Protein AF-A0A1Y0MQU5-F1 (afdb_monomer)

Mean predicted aligned error: 19.33 Å

pLDDT: mean 70.72, std 10.87, range [40.16, 89.62]

Foldseek 3Di:
DDDPPDVVVVVVVVVPVVVPCPPDPVCPVVVVVVVVVVVCVVPPPPDPLADPVNVVVLVVVVVVVVCCVVPDDPVPPDPVVPVVCNVVCVVVVVDPQDPVNVVVVVVVVSVVVCVVVSVVSVVVVVD

Structure (mmCIF, N/CA/C/O backbone):
data_AF-A0A1Y0MQU5-F1
#
_entry.id   AF-A0A1Y0MQU5-F1
#
loop_
_atom_site.group_PDB
_atom_site.id
_atom_site.type_symbol
_atom_site.label_atom_id
_atom_site.label_alt_id
_atom_site.label_comp_id
_atom_site.label_asym_id
_atom_site.label_entity_id
_atom_site.label_seq_id
_atom_site.pdbx_PDB_ins_code
_atom_site.Cartn_x
_atom_site.Cartn_y
_atom_site.Cartn_z
_atom_site.occupancy
_atom_site.B_iso_or_equiv
_atom_site.auth_seq_id
_atom_site.auth_comp_id
_atom_site.auth_asym_id
_atom_site.auth_atom_id
_atom_site.pdbx_PDB_model_num
ATOM 1 N N . MET A 1 1 ? 10.496 -33.629 45.135 1.00 40.16 1 MET A N 1
ATOM 2 C CA . MET A 1 1 ? 9.699 -33.154 46.286 1.00 40.16 1 MET A CA 1
ATOM 3 C C . MET A 1 1 ? 10.379 -31.899 46.803 1.00 40.16 1 MET A C 1
ATOM 5 O O . MET A 1 1 ? 11.230 -31.988 47.675 1.00 40.16 1 MET A O 1
ATOM 9 N N . GLU A 1 2 ? 10.106 -30.756 46.176 1.00 45.66 2 GLU A N 1
ATOM 10 C CA . GLU A 1 2 ? 10.691 -29.474 46.577 1.00 45.66 2 GLU A CA 1
ATOM 11 C C . GLU A 1 2 ? 9.787 -28.822 47.621 1.00 45.66 2 GLU A C 1
ATOM 13 O O . GLU A 1 2 ? 8.593 -28.611 47.411 1.00 45.66 2 GLU A O 1
ATOM 18 N N . THR A 1 3 ? 10.355 -28.584 48.796 1.00 51.75 3 THR A N 1
ATOM 19 C CA . THR A 1 3 ? 9.692 -27.940 49.922 1.00 51.75 3 THR A CA 1
ATOM 20 C C . THR A 1 3 ? 9.623 -26.438 49.666 1.00 51.75 3 THR A C 1
ATOM 22 O O . THR A 1 3 ? 10.615 -25.732 49.856 1.00 51.75 3 THR A O 1
ATOM 25 N N . PHE A 1 4 ? 8.455 -25.944 49.257 1.00 53.97 4 PHE A N 1
ATOM 26 C CA . PHE A 1 4 ? 8.155 -24.514 49.237 1.00 53.97 4 PHE A CA 1
ATOM 27 C C . PHE A 1 4 ? 8.175 -23.985 50.678 1.00 53.97 4 PHE A C 1
ATOM 29 O O . PHE A 1 4 ? 7.303 -24.289 51.491 1.00 53.97 4 PHE A O 1
ATOM 36 N N . LYS A 1 5 ? 9.241 -23.250 51.006 1.00 59.94 5 LYS A N 1
ATOM 37 C CA . LYS A 1 5 ? 9.523 -22.638 52.309 1.00 59.94 5 LYS A CA 1
ATOM 38 C C . LYS A 1 5 ? 9.346 -21.120 52.202 1.00 59.94 5 LYS A C 1
ATOM 40 O O . LYS A 1 5 ? 10.252 -20.374 52.558 1.00 59.94 5 LYS A O 1
ATOM 45 N N . ASP A 1 6 ? 8.213 -20.664 51.669 1.00 66.81 6 ASP A N 1
ATOM 46 C CA . ASP A 1 6 ? 7.866 -19.242 51.691 1.00 66.81 6 ASP A CA 1
ATOM 47 C C . ASP A 1 6 ? 6.837 -18.983 52.811 1.00 66.81 6 ASP A C 1
ATOM 49 O O . ASP A 1 6 ? 5.749 -19.569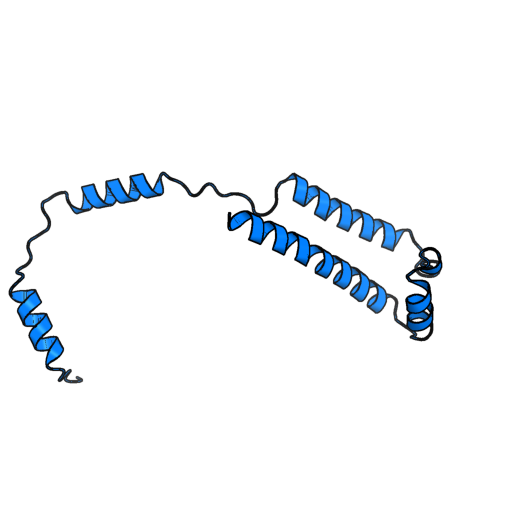 52.807 1.00 66.81 6 ASP A O 1
ATOM 53 N N . PRO A 1 7 ? 7.155 -18.148 53.819 1.00 64.38 7 PRO A N 1
ATOM 54 C CA . PRO A 1 7 ? 6.246 -17.852 54.926 1.00 64.38 7 PRO A CA 1
ATOM 55 C C . PRO A 1 7 ? 4.947 -17.163 54.477 1.00 64.38 7 PRO A C 1
ATOM 57 O O . PRO A 1 7 ? 3.976 -17.150 55.237 1.00 64.38 7 PRO A O 1
ATOM 60 N N . LYS A 1 8 ? 4.904 -16.613 53.258 1.00 63.41 8 LYS A N 1
ATOM 61 C CA . LYS A 1 8 ? 3.720 -15.952 52.697 1.00 63.41 8 LYS A CA 1
ATOM 62 C C . LYS A 1 8 ? 2.640 -16.952 52.298 1.00 63.41 8 LYS A C 1
ATOM 64 O 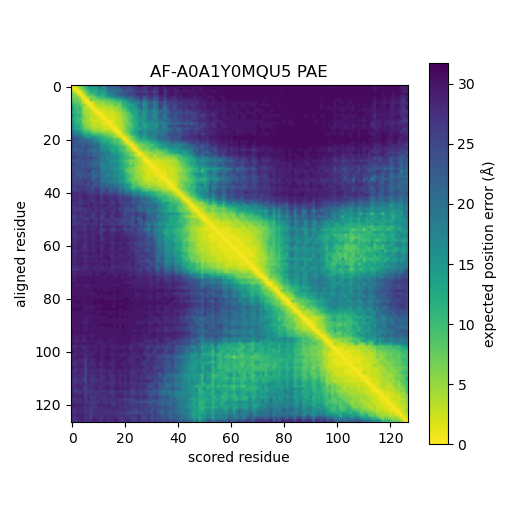O . LYS A 1 8 ? 1.468 -16.704 52.560 1.00 63.41 8 LYS A O 1
ATOM 69 N N . ASP A 1 9 ? 3.020 -18.123 51.793 1.00 67.69 9 ASP A N 1
ATOM 70 C CA . ASP A 1 9 ? 2.067 -19.168 51.401 1.00 67.69 9 ASP A CA 1
ATOM 71 C C . ASP A 1 9 ? 1.327 -19.754 52.608 1.00 67.69 9 ASP A C 1
ATOM 73 O O . ASP A 1 9 ? 0.143 -20.080 52.532 1.00 67.69 9 ASP A O 1
ATOM 77 N N . ALA A 1 10 ? 1.997 -19.838 53.761 1.00 70.94 10 ALA A N 1
ATOM 78 C CA . ALA A 1 10 ? 1.374 -20.286 55.005 1.00 70.94 10 ALA A CA 1
ATOM 79 C C . ALA A 1 10 ? 0.319 -19.290 55.518 1.00 70.94 10 ALA A C 1
ATOM 81 O O . ALA A 1 10 ? -0.719 -19.705 56.038 1.00 70.94 10 ALA A O 1
ATOM 82 N N . GLN A 1 11 ? 0.562 -17.987 55.346 1.00 69.50 11 GLN A N 1
ATOM 83 C CA . GLN A 1 11 ? -0.397 -16.937 55.698 1.00 69.50 11 GLN A CA 1
ATOM 84 C C . GLN A 1 11 ? -1.571 -16.926 54.720 1.00 69.50 11 GLN A C 1
ATOM 86 O O . GLN A 1 11 ? -2.718 -16.966 55.154 1.00 69.50 11 GLN A O 1
ATOM 91 N N . THR A 1 12 ? -1.301 -16.999 53.415 1.00 69.31 12 THR A N 1
ATOM 92 C CA . THR A 1 12 ? -2.338 -17.090 52.379 1.00 69.31 12 THR A CA 1
ATOM 93 C C . THR A 1 12 ? -3.247 -18.304 52.600 1.00 69.31 12 THR A C 1
ATOM 95 O O . THR A 1 12 ? -4.463 -18.182 52.486 1.00 69.31 12 THR A O 1
ATOM 98 N N . ARG A 1 13 ? -2.702 -19.460 53.011 1.00 65.56 13 ARG A N 1
ATOM 99 C CA . ARG A 1 13 ? -3.505 -20.650 53.358 1.00 65.56 13 ARG A CA 1
ATOM 100 C C . ARG A 1 13 ? -4.345 -20.475 54.622 1.00 65.56 13 ARG A C 1
ATOM 102 O O . ARG A 1 13 ? -5.452 -21.002 54.662 1.00 65.56 13 ARG A O 1
ATOM 109 N N . LYS A 1 14 ? -3.859 -19.750 55.636 1.00 70.62 14 LYS A N 1
ATOM 110 C CA . LYS A 1 14 ? -4.670 -19.404 56.816 1.00 70.62 14 LYS A CA 1
ATOM 111 C C . LYS A 1 14 ? -5.833 -18.497 56.438 1.00 70.62 14 LYS A C 1
ATOM 113 O O . LYS A 1 14 ? -6.959 -18.837 56.765 1.00 70.62 14 LYS A O 1
ATOM 118 N N . TYR A 1 15 ? -5.582 -17.439 55.669 1.00 67.75 15 TYR A N 1
ATOM 119 C CA . TYR A 1 15 ? -6.640 -16.538 55.210 1.00 67.75 15 TYR A CA 1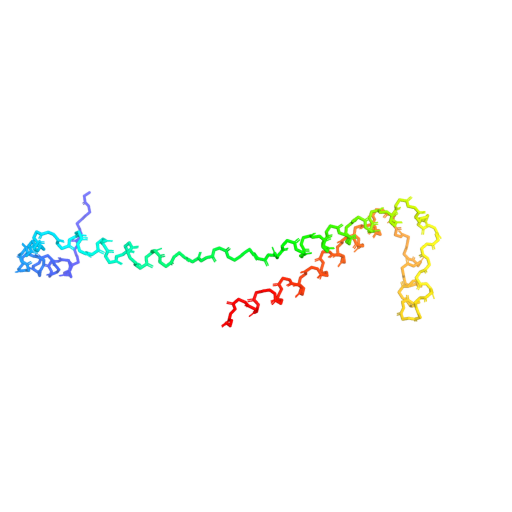
ATOM 120 C C . TYR A 1 15 ? -7.657 -17.239 54.298 1.00 67.75 15 TYR A C 1
ATOM 122 O O . TYR A 1 15 ? -8.848 -16.999 54.433 1.00 67.75 15 TYR A O 1
ATOM 130 N N . LEU A 1 16 ? -7.220 -18.157 53.427 1.00 67.25 16 LEU A N 1
ATOM 131 C CA . LEU A 1 16 ? -8.113 -18.978 52.594 1.00 67.25 16 LEU A CA 1
ATOM 132 C C . LEU A 1 16 ? -8.961 -19.969 53.406 1.00 67.25 16 LEU A C 1
ATOM 134 O O . LEU A 1 16 ? -10.106 -20.224 53.049 1.00 67.25 16 LEU A O 1
ATOM 138 N N . ASN A 1 17 ? -8.405 -20.538 54.479 1.00 66.06 17 ASN A N 1
ATOM 139 C CA . ASN A 1 17 ? -9.130 -21.457 55.360 1.00 66.06 17 ASN A CA 1
ATOM 140 C C . ASN A 1 17 ? -10.053 -20.725 56.352 1.00 66.06 17 ASN A C 1
ATOM 142 O O . ASN A 1 17 ? -11.081 -21.279 56.729 1.00 66.06 17 ASN A O 1
ATOM 146 N N . GLU A 1 18 ? -9.692 -19.511 56.780 1.00 64.56 18 GLU A N 1
ATOM 147 C CA . GLU A 1 18 ? -10.498 -18.647 57.658 1.00 64.56 18 GLU A CA 1
ATOM 148 C C . GLU A 1 18 ? -11.623 -17.940 56.897 1.00 64.56 18 GLU A C 1
ATOM 150 O O . GLU A 1 18 ? -12.710 -17.774 57.441 1.00 64.56 18 GLU A O 1
ATOM 155 N N . ALA A 1 19 ? -11.414 -17.609 55.619 1.00 60.25 19 ALA A N 1
ATOM 156 C CA . ALA A 1 19 ? -12.449 -17.126 54.703 1.00 60.25 19 ALA A CA 1
ATOM 157 C C . ALA A 1 19 ? -13.371 -18.261 54.221 1.00 60.25 19 ALA A C 1
ATOM 159 O O . ALA A 1 19 ? -13.762 -18.273 53.055 1.00 60.25 19 ALA A O 1
ATOM 160 N N . GLY A 1 20 ? -13.632 -19.239 55.105 1.00 49.94 20 GLY A N 1
ATOM 161 C CA . GLY A 1 20 ? -14.269 -20.521 54.830 1.00 49.94 20 GLY A CA 1
ATOM 162 C C . GLY A 1 20 ? -15.319 -20.389 53.747 1.00 49.94 20 GLY A C 1
ATOM 163 O O . GLY A 1 20 ? -16.222 -19.588 53.910 1.00 49.94 20 GLY A O 1
ATOM 164 N N . ILE A 1 21 ? -15.119 -21.138 52.655 1.00 55.81 21 ILE A N 1
ATOM 165 C CA . ILE A 1 21 ? -15.866 -21.117 51.392 1.00 55.81 21 ILE A CA 1
ATOM 166 C C . ILE A 1 21 ? -17.310 -20.649 51.608 1.00 55.81 21 ILE A C 1
ATOM 168 O O . ILE A 1 21 ? -18.220 -21.469 51.760 1.00 55.81 21 ILE A O 1
ATOM 172 N N . ASP A 1 22 ? -17.514 -19.332 51.582 1.00 55.31 22 ASP A N 1
ATOM 173 C CA . ASP A 1 22 ? -18.824 -18.742 51.398 1.00 55.31 22 ASP A CA 1
ATOM 174 C C . ASP A 1 22 ? -19.167 -19.102 49.965 1.00 55.31 22 ASP A C 1
ATOM 176 O O . ASP A 1 22 ? -18.729 -18.477 48.994 1.00 55.31 22 ASP A O 1
ATOM 180 N N . LYS A 1 23 ? -19.839 -20.245 49.824 1.00 58.34 23 LYS A N 1
ATOM 181 C CA . LYS A 1 23 ? -20.358 -20.702 48.548 1.00 58.34 23 LYS A CA 1
ATOM 182 C C . LYS A 1 23 ? -21.200 -19.550 48.036 1.00 58.34 23 LYS A C 1
ATOM 184 O O . LYS A 1 23 ? -22.174 -19.170 48.685 1.00 58.34 23 LYS A O 1
ATOM 189 N N . ALA A 1 24 ? -20.783 -18.981 46.907 1.00 60.69 24 ALA A N 1
ATOM 190 C CA . ALA A 1 24 ? -21.553 -17.952 46.237 1.00 60.69 24 ALA A CA 1
ATOM 191 C C . ALA A 1 24 ? -23.021 -18.419 46.188 1.00 60.69 24 ALA A C 1
ATOM 193 O O . ALA A 1 24 ? -23.246 -19.590 45.852 1.00 60.69 24 ALA A O 1
ATOM 194 N N . PRO A 1 25 ? -23.993 -17.563 46.561 1.00 69.56 25 PRO A N 1
ATOM 195 C CA . PRO A 1 25 ? -25.404 -17.928 46.584 1.00 69.56 25 PRO A CA 1
ATOM 196 C C . PRO A 1 25 ? -25.798 -18.660 45.302 1.00 69.56 25 PRO A C 1
ATOM 198 O O . PRO A 1 25 ? -25.311 -18.311 44.216 1.00 69.56 25 PRO A O 1
ATOM 201 N N . GLU A 1 26 ? -26.650 -19.680 45.417 1.00 65.44 26 GLU A N 1
ATOM 202 C CA . GLU A 1 26 ? -27.117 -20.443 44.260 1.00 65.44 26 GLU A CA 1
ATOM 203 C C . GLU A 1 26 ? -27.652 -19.471 43.193 1.00 65.44 26 GLU A C 1
ATOM 205 O O . GLU A 1 26 ? -28.518 -18.644 43.464 1.00 65.44 26 GLU A O 1
ATOM 210 N N . GLY A 1 27 ? -27.066 -19.505 41.991 1.00 68.75 27 GLY A N 1
ATOM 211 C CA . GLY A 1 27 ? -27.415 -18.593 40.894 1.00 68.75 27 GLY A CA 1
ATOM 212 C C . GLY A 1 27 ? -26.492 -17.386 40.678 1.00 68.75 27 GLY A C 1
ATOM 213 O O . GLY A 1 27 ? -26.629 -16.719 39.657 1.00 68.75 27 GLY A O 1
ATOM 214 N N . THR A 1 28 ? -25.492 -17.136 41.532 1.00 72.12 28 THR A N 1
ATOM 215 C CA . THR A 1 28 ? -24.537 -16.018 41.336 1.00 72.12 28 THR A CA 1
ATOM 216 C C . THR A 1 28 ? -23.758 -16.156 40.027 1.00 72.12 28 THR A C 1
ATOM 218 O O . THR A 1 28 ? -23.612 -15.196 39.278 1.00 72.12 28 THR A O 1
ATOM 221 N N . TYR A 1 29 ? -23.320 -17.373 39.696 1.00 78.56 29 TYR A N 1
ATOM 222 C CA . TYR A 1 29 ? -22.657 -17.650 38.420 1.00 78.56 29 TYR A CA 1
ATOM 223 C C . TYR A 1 29 ? -23.582 -17.420 37.224 1.00 78.56 29 TYR A C 1
ATOM 225 O O . TYR A 1 29 ? -23.127 -16.922 36.200 1.00 78.56 29 TYR A O 1
ATOM 233 N N . ALA A 1 30 ? -24.873 -17.737 37.359 1.00 77.75 30 ALA A N 1
ATOM 234 C CA . ALA A 1 30 ? -25.856 -17.502 36.308 1.00 77.75 30 ALA A CA 1
ATOM 235 C C . ALA A 1 30 ? -26.120 -16.002 36.122 1.00 77.75 30 ALA A C 1
ATOM 237 O O . ALA A 1 30 ? -26.130 -15.536 34.991 1.00 77.75 30 ALA A O 1
ATOM 238 N N . ALA A 1 31 ? -26.233 -15.234 37.210 1.00 80.88 31 ALA A N 1
ATOM 239 C CA . ALA A 1 31 ? -26.402 -13.781 37.162 1.00 80.88 31 ALA A CA 1
ATOM 240 C C . ALA A 1 31 ? -25.168 -13.061 36.588 1.00 80.88 31 ALA A C 1
ATOM 242 O O . ALA A 1 31 ? -25.304 -12.123 35.805 1.00 80.88 31 ALA A O 1
ATOM 243 N N . ILE A 1 32 ? -23.961 -13.520 36.936 1.00 82.31 32 ILE A N 1
ATOM 244 C CA . ILE A 1 32 ? -22.710 -13.002 36.367 1.00 82.31 32 ILE A CA 1
ATOM 245 C C . ILE A 1 32 ? -22.618 -13.361 34.881 1.00 82.31 32 ILE A C 1
ATOM 247 O O . ILE A 1 32 ? -22.288 -12.502 34.068 1.00 82.31 32 ILE A O 1
ATOM 251 N N . MET A 1 33 ? -22.934 -14.605 34.507 1.00 79.62 33 MET A N 1
ATOM 252 C CA . MET A 1 33 ? -22.902 -15.033 33.109 1.00 79.62 33 MET A CA 1
ATOM 253 C C . MET A 1 33 ? -23.923 -14.268 32.266 1.00 79.62 33 MET A C 1
ATOM 255 O O . MET A 1 33 ? -23.574 -13.840 31.174 1.00 79.62 33 MET A O 1
ATOM 259 N N . ASP A 1 34 ? -25.125 -14.027 32.795 1.00 81.81 34 ASP A N 1
ATOM 260 C CA . ASP A 1 34 ? -26.180 -13.257 32.130 1.00 81.81 34 ASP A CA 1
ATOM 261 C C . ASP A 1 34 ? -25.747 -11.802 31.882 1.00 81.81 34 ASP A C 1
ATOM 263 O O . ASP A 1 34 ? -25.859 -11.290 30.766 1.00 81.81 34 ASP A O 1
ATOM 267 N N . GLN A 1 35 ? -25.115 -11.165 32.877 1.00 79.94 35 GLN A N 1
ATOM 268 C CA . GLN A 1 35 ? -24.519 -9.835 32.717 1.00 79.94 35 GLN A CA 1
ATOM 269 C C . GLN A 1 35 ? -23.370 -9.826 31.701 1.00 79.94 35 GLN A C 1
ATOM 271 O O . GLN A 1 35 ? -23.283 -8.909 30.884 1.00 79.94 35 GLN A O 1
ATOM 276 N N . ILE A 1 36 ? -22.507 -10.846 31.697 1.00 77.25 36 ILE A N 1
ATOM 277 C CA . ILE A 1 36 ? -21.412 -10.974 30.723 1.00 77.25 36 ILE A CA 1
ATOM 278 C C . ILE A 1 36 ? -21.963 -11.197 29.310 1.00 77.25 36 ILE A C 1
ATOM 280 O O . ILE A 1 36 ? -21.427 -10.633 28.354 1.00 77.25 36 ILE A O 1
ATOM 284 N N . THR A 1 37 ? -23.028 -11.984 29.146 1.00 75.31 37 THR A N 1
ATOM 285 C CA . THR A 1 37 ? -23.681 -12.184 27.847 1.00 75.31 37 THR A CA 1
ATOM 286 C C . THR A 1 37 ? -24.419 -10.937 27.382 1.00 75.31 37 THR A C 1
ATOM 288 O O . THR A 1 37 ? -24.345 -10.618 26.201 1.00 75.31 37 THR A O 1
ATOM 291 N N . ALA A 1 38 ? -25.047 -10.178 28.283 1.00 74.00 38 ALA A N 1
ATOM 292 C CA . ALA A 1 38 ? -25.681 -8.900 27.964 1.00 74.00 38 ALA A CA 1
ATOM 293 C C . ALA A 1 38 ? -24.651 -7.827 27.561 1.00 74.00 38 ALA A C 1
ATOM 295 O O . ALA A 1 38 ? -24.886 -7.062 26.628 1.00 74.00 38 ALA A O 1
ATOM 296 N N . LEU A 1 39 ? -23.477 -7.812 28.200 1.00 67.69 39 LEU A N 1
ATOM 297 C CA . LEU A 1 39 ? -22.350 -6.954 27.818 1.00 67.69 39 LEU A CA 1
ATOM 298 C C . LEU A 1 39 ? -21.725 -7.381 26.478 1.00 67.69 39 LEU A C 1
ATOM 300 O O . LEU A 1 39 ? -21.397 -6.525 25.662 1.00 67.69 39 LEU A O 1
ATOM 304 N N . ASN A 1 40 ? -21.603 -8.686 26.209 1.00 60.78 40 ASN A N 1
ATOM 305 C CA . ASN A 1 40 ? -21.116 -9.211 24.923 1.00 60.78 40 ASN A CA 1
ATOM 306 C C . ASN A 1 40 ? -22.148 -9.119 23.786 1.00 60.78 40 ASN A C 1
ATOM 308 O O . ASN A 1 40 ? -21.770 -9.154 22.616 1.00 60.78 40 ASN A O 1
ATOM 312 N N . ALA A 1 41 ? -23.440 -8.982 24.104 1.00 56.88 41 ALA A N 1
ATOM 313 C CA . ALA A 1 41 ? -24.493 -8.697 23.130 1.00 56.88 41 ALA A CA 1
ATOM 314 C C . ALA A 1 41 ? -24.354 -7.289 22.528 1.00 56.88 41 ALA A C 1
ATOM 316 O O . ALA A 1 41 ? -24.872 -7.035 21.438 1.00 56.88 41 ALA A O 1
ATOM 317 N N . TYR A 1 42 ? -23.569 -6.406 23.159 1.00 56.81 42 TYR A N 1
ATOM 318 C CA . TYR A 1 42 ? -22.931 -5.285 22.476 1.00 56.81 42 TYR A CA 1
ATOM 319 C C . TYR A 1 42 ? -21.820 -5.840 21.574 1.00 56.81 42 TYR A C 1
ATOM 321 O O . TYR A 1 42 ? -20.627 -5.676 21.828 1.00 56.81 42 TYR A O 1
ATOM 329 N N . SER A 1 43 ? -22.218 -6.583 20.536 1.00 57.72 43 SER A N 1
ATOM 330 C CA . SER A 1 43 ? -21.284 -7.135 19.568 1.00 57.72 43 SER A CA 1
ATOM 331 C C . SER A 1 43 ? -20.472 -5.964 19.035 1.00 57.72 43 SER A C 1
ATOM 333 O O . SER A 1 43 ? -21.053 -5.016 18.497 1.00 57.72 43 SER A O 1
ATOM 335 N N . ILE A 1 44 ? -19.151 -6.006 19.202 1.00 61.75 44 ILE A N 1
ATOM 336 C CA . ILE A 1 44 ? -18.250 -5.079 18.528 1.00 61.75 44 ILE A CA 1
ATOM 337 C C . ILE A 1 44 ? -18.514 -5.291 17.042 1.00 61.75 44 ILE A C 1
ATOM 339 O O . ILE A 1 44 ? -18.071 -6.281 16.459 1.00 61.75 44 ILE A O 1
ATOM 343 N N . ALA A 1 45 ? -19.346 -4.425 16.463 1.00 68.56 45 ALA A N 1
ATOM 344 C CA . ALA A 1 45 ? -19.786 -4.555 15.092 1.00 68.56 45 ALA A CA 1
ATOM 345 C C . ALA A 1 45 ? -18.525 -4.580 14.236 1.00 68.56 45 ALA A C 1
ATOM 347 O O . ALA A 1 45 ? -17.762 -3.612 14.228 1.00 68.56 45 ALA A O 1
ATOM 348 N N . TYR A 1 46 ? -18.272 -5.714 13.580 1.00 59.53 46 TYR A N 1
ATOM 349 C CA . TYR A 1 46 ? -17.085 -5.895 12.762 1.00 59.53 46 TYR A CA 1
ATOM 350 C C . TYR A 1 46 ? -17.111 -4.849 11.649 1.00 59.53 46 TYR A C 1
ATOM 352 O O . TYR A 1 46 ? -17.813 -4.986 10.645 1.00 59.53 46 TYR A O 1
ATOM 360 N N . LYS A 1 47 ? -16.378 -3.755 11.858 1.00 70.69 47 LYS A N 1
ATOM 361 C CA . LYS A 1 47 ? -16.224 -2.695 10.877 1.00 70.69 47 LYS A CA 1
ATOM 362 C C . LYS A 1 47 ? -15.095 -3.136 9.953 1.00 70.69 47 LYS A C 1
ATOM 364 O O . LYS A 1 47 ? -13.946 -3.179 10.396 1.00 70.69 47 LYS A O 1
ATOM 369 N N . PRO A 1 48 ? -15.386 -3.496 8.691 1.00 72.25 48 PRO A N 1
ATOM 370 C CA . PRO A 1 48 ? -14.342 -3.938 7.782 1.00 72.25 48 PRO A CA 1
ATOM 371 C C . PRO A 1 48 ? -13.302 -2.822 7.635 1.00 72.25 48 PRO A C 1
ATOM 373 O O . PRO A 1 48 ? -13.663 -1.670 7.382 1.00 72.25 48 PRO A O 1
ATOM 376 N N . LEU A 1 49 ? -12.019 -3.172 7.792 1.00 69.56 49 LEU A N 1
ATOM 377 C CA . LEU A 1 49 ? -10.894 -2.227 7.705 1.00 69.56 49 LEU A CA 1
ATOM 378 C C . LEU A 1 49 ? -10.919 -1.425 6.400 1.00 69.56 49 LEU A C 1
ATOM 380 O O . LEU A 1 49 ? -10.567 -0.251 6.377 1.00 69.56 49 LEU A O 1
ATOM 384 N N . ILE A 1 50 ? -11.361 -2.061 5.315 1.00 76.25 50 ILE A N 1
ATOM 385 C CA . ILE A 1 50 ? -11.499 -1.454 3.997 1.00 76.25 50 ILE A CA 1
ATOM 386 C C . ILE A 1 50 ? -12.948 -1.635 3.550 1.00 76.25 50 ILE A C 1
ATOM 388 O O . ILE A 1 50 ? -13.471 -2.749 3.491 1.00 76.25 50 ILE A O 1
ATOM 392 N N . SER A 1 51 ? -13.608 -0.523 3.222 1.00 82.25 51 SER A N 1
ATOM 393 C CA . SER A 1 51 ? -14.955 -0.564 2.651 1.00 82.25 51 SER A CA 1
ATOM 394 C C . SER A 1 51 ? -14.952 -1.309 1.311 1.00 82.25 51 SER A C 1
ATOM 396 O O . SER A 1 51 ? -13.949 -1.315 0.598 1.00 82.25 51 SER A O 1
ATOM 398 N N . ARG A 1 52 ? -16.094 -1.874 0.897 1.00 79.94 52 ARG A N 1
ATOM 399 C CA . ARG A 1 52 ? -16.221 -2.527 -0.425 1.00 79.94 52 ARG A CA 1
ATOM 400 C C . ARG A 1 52 ? -15.734 -1.624 -1.571 1.00 79.94 52 ARG A C 1
ATOM 402 O O . ARG A 1 52 ? -15.103 -2.102 -2.503 1.00 79.94 52 ARG A O 1
ATOM 409 N N . LYS A 1 53 ? -15.956 -0.308 -1.460 1.00 83.50 53 LYS A N 1
ATOM 410 C CA . LYS A 1 53 ? -15.488 0.703 -2.425 1.00 83.50 53 LYS A CA 1
ATOM 411 C C . LYS A 1 53 ? -13.96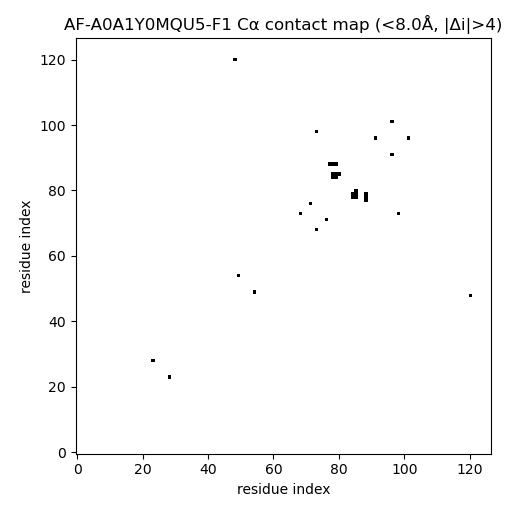1 0.857 -2.430 1.00 83.50 53 LYS A C 1
ATOM 413 O O . LYS A 1 53 ? -13.375 1.026 -3.493 1.00 83.50 53 LYS A O 1
ATOM 418 N N . GLY A 1 54 ? -13.317 0.759 -1.265 1.00 83.75 54 GLY A N 1
ATOM 419 C CA . GLY A 1 54 ? -11.856 0.792 -1.151 1.00 83.75 54 GLY A CA 1
ATOM 420 C C . GLY A 1 54 ? -11.188 -0.389 -1.857 1.00 83.75 54 GLY A C 1
ATOM 421 O O . GLY A 1 54 ? -10.180 -0.206 -2.530 1.00 83.75 54 GLY A O 1
ATOM 422 N N . TRP A 1 55 ? -11.802 -1.573 -1.804 1.00 86.50 55 TRP A N 1
ATOM 423 C CA . TRP A 1 55 ? -11.329 -2.739 -2.556 1.00 86.50 55 TRP A CA 1
ATOM 424 C C . TRP A 1 55 ? -11.403 -2.540 -4.072 1.00 86.50 55 TRP A C 1
ATOM 426 O O . TRP A 1 55 ? -10.445 -2.861 -4.769 1.00 86.50 55 TRP A O 1
ATOM 436 N N . PHE A 1 56 ? -12.483 -1.943 -4.585 1.00 88.19 56 PHE A N 1
ATOM 437 C CA . PHE A 1 56 ? -12.576 -1.611 -6.011 1.00 88.19 56 PHE A CA 1
ATOM 438 C C . PHE A 1 56 ? -11.511 -0.604 -6.455 1.00 88.19 56 PHE A C 1
ATOM 440 O O . PHE A 1 56 ? -10.966 -0.753 -7.544 1.00 88.19 56 PHE A O 1
ATOM 447 N N . ALA A 1 57 ? -11.168 0.381 -5.619 1.00 86.25 57 ALA A N 1
ATOM 448 C CA . ALA A 1 57 ? -10.086 1.318 -5.919 1.00 86.25 57 ALA A CA 1
ATOM 449 C C . ALA A 1 57 ? -8.717 0.617 -5.990 1.00 86.25 57 ALA A C 1
ATOM 451 O O . ALA A 1 57 ? -7.961 0.855 -6.929 1.00 86.25 57 ALA A O 1
ATOM 452 N N . ILE A 1 58 ? -8.419 -0.284 -5.045 1.00 84.31 58 ILE A N 1
ATOM 453 C CA . ILE A 1 58 ? -7.168 -1.063 -5.043 1.00 84.31 58 ILE A CA 1
ATOM 454 C C . ILE A 1 58 ? -7.079 -1.937 -6.297 1.00 84.31 58 ILE A C 1
ATOM 456 O O . ILE A 1 58 ? -6.066 -1.912 -6.995 1.00 84.31 58 ILE A O 1
ATOM 460 N N . ILE A 1 59 ? -8.153 -2.664 -6.617 1.00 88.25 59 ILE A N 1
ATOM 461 C CA . ILE A 1 59 ? -8.226 -3.500 -7.822 1.00 88.25 59 ILE A CA 1
ATOM 462 C C . ILE A 1 59 ? -8.067 -2.638 -9.078 1.00 88.25 59 ILE A C 1
ATOM 464 O O . ILE A 1 59 ? -7.310 -3.004 -9.970 1.00 88.25 59 ILE A O 1
ATOM 468 N N . GLY A 1 60 ? -8.721 -1.476 -9.135 1.00 89.62 60 GLY A N 1
ATOM 469 C CA . GLY A 1 60 ? -8.624 -0.550 -10.261 1.00 89.62 60 GLY A CA 1
ATOM 470 C C . GLY A 1 60 ? -7.192 -0.087 -10.517 1.00 89.62 60 GLY A C 1
ATOM 471 O O . GLY A 1 60 ? -6.722 -0.176 -11.646 1.00 89.62 60 GLY A O 1
ATOM 472 N N . VAL A 1 61 ? -6.469 0.333 -9.474 1.00 85.88 61 VAL A N 1
ATOM 473 C CA . VAL A 1 61 ? -5.054 0.728 -9.589 1.00 85.88 61 VAL A CA 1
ATOM 474 C C . VAL A 1 61 ? -4.190 -0.446 -10.053 1.00 85.88 61 VAL A C 1
ATOM 476 O O . VAL A 1 61 ? -3.327 -0.273 -10.911 1.00 85.88 61 VAL A O 1
ATOM 479 N N . PHE A 1 62 ? -4.440 -1.645 -9.527 1.00 85.25 62 PHE A N 1
ATOM 480 C CA . PHE A 1 62 ? -3.673 -2.836 -9.880 1.00 85.25 62 PHE A CA 1
ATOM 481 C C . PHE A 1 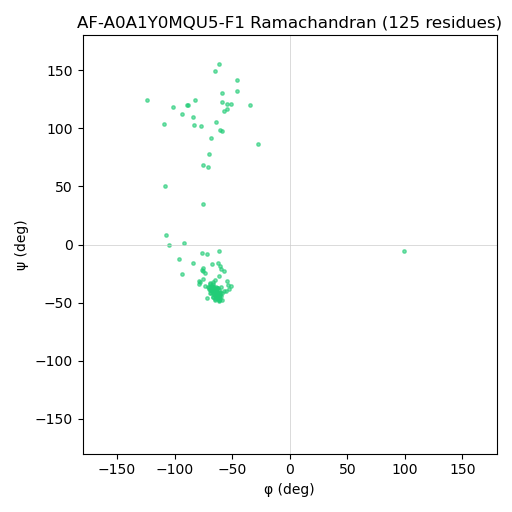62 ? -3.880 -3.251 -11.341 1.00 85.25 62 PHE A C 1
ATOM 483 O O . PHE A 1 62 ? -2.918 -3.502 -12.063 1.00 85.25 62 PHE A O 1
ATOM 490 N N . VAL A 1 63 ? -5.133 -3.265 -11.801 1.00 88.31 63 VAL A N 1
ATOM 491 C CA . VAL A 1 63 ? -5.481 -3.561 -13.197 1.00 88.31 63 VAL A CA 1
ATOM 492 C C . VAL A 1 63 ? -4.901 -2.500 -14.128 1.00 88.31 63 VAL A C 1
ATOM 494 O O . VAL A 1 63 ? -4.327 -2.848 -15.153 1.00 88.31 63 VAL A O 1
ATOM 497 N N . LEU A 1 64 ? -4.988 -1.220 -13.765 1.00 86.06 64 LEU A N 1
ATOM 498 C CA . LEU A 1 64 ? -4.454 -0.122 -14.573 1.00 86.06 64 LEU A CA 1
ATOM 499 C C . LEU A 1 64 ? -2.926 -0.209 -14.703 1.00 86.06 64 LEU A C 1
ATOM 501 O O . LEU A 1 64 ? -2.391 0.005 -15.789 1.00 86.06 64 LEU A O 1
ATOM 505 N N . PHE A 1 65 ? -2.233 -0.608 -13.634 1.00 81.75 65 PHE A N 1
ATOM 506 C CA . PHE A 1 65 ? -0.800 -0.886 -13.676 1.00 81.75 65 PHE A CA 1
ATOM 507 C C . PHE A 1 65 ? -0.465 -2.081 -14.581 1.00 81.75 65 PHE A C 1
ATOM 509 O O . PHE A 1 65 ? 0.408 -1.964 -15.436 1.00 81.75 65 PHE A O 1
ATOM 516 N N . LEU A 1 66 ? -1.184 -3.203 -14.455 1.00 82.88 66 LEU A N 1
ATOM 517 C CA . LEU A 1 66 ? -0.971 -4.383 -15.303 1.00 82.88 66 LEU A CA 1
ATOM 518 C C . LEU A 1 66 ? -1.205 -4.074 -16.786 1.00 82.88 66 LEU A C 1
ATOM 520 O O . LEU A 1 66 ? -0.371 -4.405 -17.625 1.00 82.88 66 LEU A O 1
ATOM 524 N N . VAL A 1 67 ? -2.309 -3.399 -17.109 1.00 83.81 67 VAL A N 1
ATOM 525 C CA . VAL A 1 67 ? -2.628 -2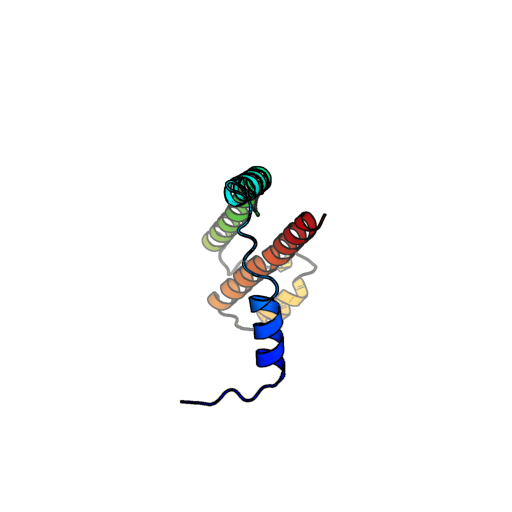.967 -18.477 1.00 83.81 67 VAL A CA 1
ATOM 526 C C . VAL A 1 67 ? -1.540 -2.033 -19.006 1.00 83.81 67 VAL A C 1
ATOM 528 O O . VAL A 1 67 ? -1.074 -2.225 -20.126 1.00 83.81 67 VAL A O 1
ATOM 531 N N . GLY A 1 68 ? -1.082 -1.074 -18.195 1.00 78.19 68 GLY A N 1
ATOM 532 C CA . GLY A 1 68 ? 0.020 -0.181 -18.553 1.00 78.19 68 GLY A CA 1
ATOM 533 C C . GLY A 1 68 ? 1.315 -0.933 -18.869 1.00 78.19 68 GLY A C 1
ATOM 534 O O . GLY A 1 68 ? 1.965 -0.626 -19.861 1.00 78.19 68 GLY A O 1
ATOM 535 N N . VAL A 1 69 ? 1.656 -1.958 -18.088 1.00 73.44 69 VAL A N 1
ATOM 536 C CA . VAL A 1 69 ? 2.860 -2.776 -18.303 1.00 73.44 69 VAL A CA 1
ATOM 537 C C . VAL A 1 69 ? 2.777 -3.620 -19.579 1.00 73.44 69 VAL A C 1
ATOM 539 O O . VAL A 1 69 ? 3.784 -3.764 -20.267 1.00 73.44 69 VAL A O 1
ATOM 542 N N . PHE A 1 70 ? 1.606 -4.170 -19.913 1.00 74.69 70 PHE A N 1
ATOM 543 C CA . PHE A 1 70 ? 1.444 -5.006 -21.110 1.00 74.69 70 PHE A CA 1
ATOM 544 C C . PHE A 1 70 ? 1.328 -4.203 -22.411 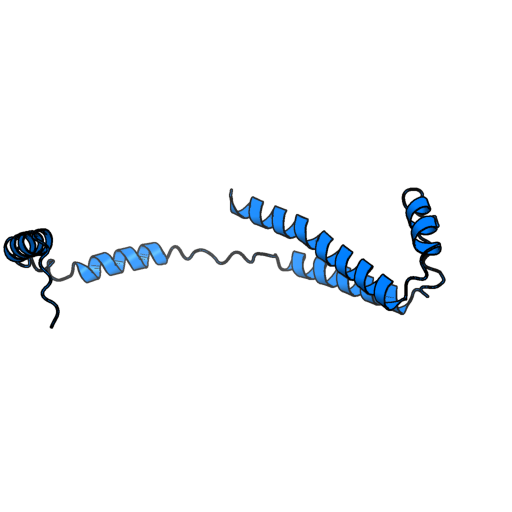1.00 74.69 70 PHE A C 1
ATOM 546 O O . PHE A 1 70 ? 1.777 -4.676 -23.453 1.00 74.69 70 PHE A O 1
ATOM 553 N N . TRP A 1 71 ? 0.720 -3.013 -22.377 1.00 72.75 71 TRP A N 1
ATOM 554 C CA . TRP A 1 71 ? 0.485 -2.212 -23.586 1.00 72.75 71 TRP A CA 1
ATOM 555 C C . TRP A 1 71 ? 1.569 -1.179 -23.880 1.00 72.75 71 TRP A C 1
ATOM 557 O O . TRP A 1 71 ? 1.720 -0.783 -25.037 1.00 72.75 71 TRP A O 1
ATOM 567 N N . VAL A 1 72 ? 2.302 -0.707 -22.867 1.00 67.94 72 VAL A N 1
ATOM 568 C CA . VAL A 1 72 ? 3.335 0.313 -23.061 1.00 67.94 72 VAL A CA 1
ATOM 569 C C . VAL A 1 72 ? 4.682 -0.378 -23.274 1.00 67.94 72 VAL A C 1
ATOM 571 O O . VAL A 1 72 ? 5.210 -0.969 -22.331 1.00 67.94 72 VAL A O 1
ATOM 574 N N . PRO A 1 73 ? 5.282 -0.297 -24.478 1.00 64.94 73 PRO A N 1
ATOM 575 C CA . PRO A 1 73 ? 6.653 -0.746 -24.661 1.00 64.94 73 PRO A CA 1
ATOM 576 C C . PRO A 1 73 ? 7.551 0.062 -23.721 1.00 64.94 73 PRO A C 1
ATOM 578 O O . PRO A 1 73 ? 7.572 1.292 -23.780 1.00 64.94 73 PRO A O 1
ATOM 581 N N . ILE A 1 74 ? 8.279 -0.638 -22.848 1.00 60.59 74 ILE A N 1
ATOM 582 C CA . ILE A 1 74 ? 9.149 -0.058 -21.806 1.00 60.59 74 ILE A CA 1
ATOM 583 C C . ILE A 1 74 ? 10.155 0.925 -22.419 1.00 60.59 74 ILE A C 1
ATOM 585 O O . ILE A 1 74 ? 10.477 1.948 -21.825 1.00 60.59 74 ILE A O 1
ATOM 589 N N . GLU A 1 75 ? 10.567 0.661 -23.660 1.00 57.91 75 GLU A N 1
ATOM 590 C CA . GLU A 1 75 ? 11.449 1.497 -24.480 1.00 57.91 75 GLU A CA 1
ATOM 591 C C . GLU A 1 75 ? 10.920 2.928 -24.685 1.00 57.91 75 GLU A C 1
ATOM 593 O O . GLU A 1 75 ? 11.693 3.843 -24.949 1.00 57.91 75 GLU A O 1
ATOM 598 N N . LYS A 1 76 ? 9.603 3.135 -24.548 1.00 55.03 76 LYS A N 1
ATOM 599 C CA . LYS A 1 76 ? 8.932 4.436 -24.668 1.00 55.03 76 LYS A CA 1
ATOM 600 C C . LYS A 1 76 ? 8.456 5.011 -23.337 1.00 55.03 76 LYS A C 1
ATOM 602 O O . LYS A 1 76 ? 7.747 6.020 -23.341 1.00 55.03 76 LYS A O 1
ATOM 607 N N . PHE A 1 77 ? 8.817 4.405 -22.206 1.00 59.66 77 PHE A N 1
ATOM 608 C CA . PHE A 1 77 ? 8.485 4.932 -20.884 1.00 59.66 77 PHE A CA 1
ATOM 609 C C . PHE A 1 77 ? 9.386 6.134 -20.556 1.00 59.66 77 PHE A C 1
ATOM 611 O O . PHE A 1 77 ? 10.273 6.085 -19.710 1.00 59.66 77 PHE A O 1
ATOM 618 N N . TYR A 1 78 ? 9.190 7.236 -21.278 1.00 57.66 78 TYR A N 1
ATOM 619 C CA . TYR A 1 78 ? 9.923 8.473 -21.064 1.00 57.66 78 TYR A CA 1
ATOM 620 C C . TYR A 1 78 ? 9.260 9.260 -19.932 1.00 57.66 78 TYR A C 1
ATOM 622 O O . TYR A 1 78 ? 8.256 9.947 -20.131 1.00 57.66 78 TYR A O 1
ATOM 630 N N . LEU A 1 79 ? 9.868 9.217 -18.743 1.00 58.97 79 LEU A N 1
ATOM 631 C CA . LEU A 1 79 ? 9.527 10.093 -17.614 1.00 58.97 79 LEU A CA 1
ATOM 632 C C . LEU A 1 79 ? 9.754 11.591 -17.924 1.00 58.97 79 LEU A C 1
ATOM 634 O O . LEU A 1 79 ? 9.359 12.446 -17.136 1.00 58.97 79 LEU A O 1
ATOM 638 N N . ASN A 1 80 ? 10.324 11.921 -19.091 1.00 54.12 80 ASN A N 1
ATOM 639 C CA . ASN A 1 80 ? 10.594 13.286 -19.560 1.00 54.12 80 ASN A CA 1
ATOM 640 C C . ASN A 1 80 ? 9.348 14.175 -19.696 1.00 54.12 80 ASN A C 1
ATOM 642 O O . ASN A 1 80 ? 9.480 15.395 -19.678 1.00 54.12 80 ASN A O 1
ATOM 646 N N . ASN A 1 81 ? 8.144 13.604 -19.811 1.00 55.81 81 ASN A N 1
ATOM 647 C CA . ASN A 1 81 ? 6.909 14.397 -19.867 1.00 55.81 81 ASN A CA 1
ATOM 648 C C . ASN A 1 81 ? 6.485 14.950 -18.495 1.00 55.81 81 ASN A C 1
ATOM 650 O O . ASN A 1 81 ? 5.552 15.749 -18.417 1.00 55.81 81 ASN A O 1
ATOM 654 N N . ILE A 1 82 ? 7.161 14.541 -17.416 1.00 61.44 82 ILE A N 1
ATOM 655 C CA . ILE A 1 82 ? 6.962 15.083 -16.076 1.00 61.44 82 ILE A CA 1
ATOM 656 C C . ILE A 1 82 ? 8.208 15.913 -15.733 1.00 61.44 82 ILE A C 1
ATOM 658 O O . ILE A 1 82 ? 9.245 15.341 -15.397 1.00 61.44 82 ILE A O 1
ATOM 662 N N . PRO A 1 83 ? 8.140 17.258 -15.783 1.00 57.62 83 PRO A N 1
ATOM 663 C CA . PRO A 1 83 ? 9.320 18.123 -15.658 1.00 57.62 83 PRO A CA 1
ATOM 664 C C . PRO A 1 83 ? 10.063 17.973 -14.318 1.00 57.62 83 PRO A C 1
ATOM 666 O O . PRO A 1 83 ? 11.235 18.314 -14.220 1.00 57.62 83 PRO A O 1
ATOM 669 N N . GLN A 1 84 ? 9.410 17.417 -13.294 1.00 62.59 84 GLN A N 1
ATOM 670 C CA . GLN A 1 84 ? 9.996 17.147 -11.976 1.00 62.59 84 GLN A CA 1
ATOM 671 C C . GLN A 1 84 ? 10.772 15.818 -11.901 1.00 62.59 84 GLN A C 1
ATOM 673 O O . GLN A 1 84 ? 11.541 15.626 -10.965 1.00 62.59 84 GLN A O 1
ATOM 678 N N . LEU A 1 85 ? 10.591 14.905 -12.864 1.00 60.19 85 LEU A N 1
ATOM 679 C CA . LEU A 1 85 ? 11.275 13.603 -12.911 1.00 60.19 85 LEU A CA 1
ATOM 680 C C . LEU A 1 85 ? 12.402 13.530 -13.952 1.00 60.19 85 LEU A C 1
ATOM 682 O O . LEU A 1 85 ? 13.072 12.502 -14.035 1.00 60.19 85 LEU A O 1
ATOM 686 N N . GLY A 1 86 ? 12.657 14.602 -14.711 1.00 58.50 86 GLY A N 1
ATOM 687 C CA . GLY A 1 86 ? 13.718 14.628 -15.728 1.00 58.50 86 GLY A CA 1
ATOM 688 C C . GLY A 1 86 ? 15.107 14.272 -15.177 1.00 58.50 86 GLY A C 1
ATOM 689 O O . GLY A 1 86 ? 15.818 13.477 -15.784 1.00 58.50 86 GLY A O 1
ATOM 690 N N . SER A 1 87 ? 15.451 14.752 -13.976 1.00 63.41 87 SER A N 1
ATOM 691 C CA . SER A 1 87 ? 16.733 14.454 -13.313 1.00 63.41 87 SER A CA 1
ATOM 692 C C . SER A 1 87 ? 16.861 12.998 -12.853 1.00 63.41 87 SER A C 1
ATOM 694 O O . SER A 1 87 ? 17.946 12.420 -12.892 1.00 63.41 87 SER A O 1
ATOM 696 N N . LEU A 1 88 ? 15.749 12.374 -12.450 1.00 62.72 88 LEU A N 1
ATOM 697 C CA . LEU A 1 88 ? 15.719 10.951 -12.111 1.00 62.72 88 LEU A CA 1
ATOM 698 C C . LEU A 1 88 ? 15.903 10.092 -13.358 1.00 62.72 88 LEU A C 1
ATOM 700 O O . LEU A 1 88 ? 16.528 9.042 -13.277 1.00 62.72 88 LEU A O 1
ATOM 704 N N . ASN A 1 89 ? 15.399 10.539 -14.507 1.00 60.62 89 ASN A N 1
ATOM 705 C CA . ASN A 1 89 ? 15.523 9.809 -15.762 1.00 60.62 89 ASN A CA 1
ATOM 706 C C . ASN A 1 89 ? 16.966 9.827 -16.298 1.00 60.62 89 ASN A C 1
ATOM 708 O O . ASN A 1 89 ? 17.437 8.817 -16.807 1.00 60.62 89 ASN A O 1
ATOM 712 N N . GLU A 1 90 ? 17.696 10.932 -16.126 1.00 65.75 90 GLU A N 1
ATOM 713 C CA . GLU A 1 90 ? 19.131 11.006 -16.444 1.00 65.75 90 GLU A CA 1
ATOM 714 C C . GLU A 1 90 ? 19.973 10.116 -15.517 1.00 65.75 90 GLU A C 1
ATOM 716 O O . GLU A 1 90 ? 20.868 9.411 -15.980 1.00 65.75 90 GLU A O 1
ATOM 721 N N . PHE A 1 91 ? 19.649 10.081 -14.221 1.00 65.44 91 PHE A N 1
ATOM 722 C CA . PHE A 1 91 ? 20.320 9.214 -13.249 1.00 65.44 91 PHE A CA 1
ATOM 723 C C . PHE A 1 91 ? 20.016 7.723 -13.480 1.00 65.44 91 PHE A C 1
ATOM 725 O O . PHE A 1 91 ? 20.910 6.880 -13.420 1.00 65.44 91 PHE A O 1
ATOM 732 N N . LEU A 1 92 ? 18.759 7.390 -13.786 1.00 63.00 92 LEU A N 1
ATOM 733 C CA . LEU A 1 92 ? 18.324 6.023 -14.077 1.00 63.00 92 LEU A CA 1
ATOM 734 C C . LEU A 1 92 ? 18.745 5.556 -15.473 1.00 63.00 92 LEU A C 1
ATOM 736 O O . LEU A 1 92 ? 18.979 4.371 -15.641 1.00 63.00 92 LEU A O 1
ATOM 740 N N . GLY A 1 93 ? 18.879 6.454 -16.453 1.00 62.41 93 GLY A N 1
ATOM 741 C CA . GLY A 1 93 ? 19.348 6.135 -17.805 1.00 62.41 93 GLY A CA 1
ATOM 742 C C . GLY A 1 93 ? 20.853 5.858 -17.885 1.00 62.41 93 GLY A C 1
ATOM 743 O O . GLY A 1 93 ? 21.295 5.134 -18.774 1.00 62.41 93 GLY A O 1
ATOM 744 N N . GLN A 1 94 ? 21.643 6.387 -16.943 1.00 64.25 94 GLN A N 1
ATOM 745 C CA . GLN A 1 94 ? 23.061 6.029 -16.784 1.00 64.25 94 GLN A CA 1
ATOM 746 C C . GLN A 1 94 ? 23.254 4.653 -16.131 1.00 64.25 94 GLN A C 1
ATOM 748 O O . GLN A 1 94 ? 24.291 4.015 -16.316 1.00 64.25 94 GLN A O 1
ATOM 753 N N . LEU A 1 95 ? 22.257 4.175 -15.385 1.00 64.19 95 LEU A N 1
ATOM 754 C CA . LEU A 1 95 ? 22.234 2.829 -14.834 1.00 64.19 95 LEU A CA 1
ATOM 755 C C . LEU A 1 95 ? 21.595 1.892 -15.868 1.00 64.19 95 LEU A C 1
ATOM 757 O O . LEU A 1 95 ? 20.438 2.055 -16.238 1.00 64.19 95 LEU A O 1
ATOM 761 N N . GLN A 1 96 ? 22.316 0.870 -16.333 1.00 63.50 96 GLN A N 1
ATOM 762 C CA . GLN A 1 96 ? 21.705 -0.211 -17.118 1.00 63.50 96 GLN A CA 1
ATOM 763 C C . GLN A 1 96 ? 20.810 -1.059 -16.201 1.00 63.50 96 GLN A C 1
ATOM 765 O O . GLN A 1 96 ? 21.194 -2.121 -15.715 1.00 63.50 96 GLN A O 1
ATOM 770 N N . VAL A 1 97 ? 19.622 -0.546 -15.897 1.00 67.88 97 VAL A N 1
ATOM 771 C CA . VAL A 1 97 ? 18.642 -1.205 -15.040 1.00 67.88 97 VAL A CA 1
ATOM 772 C C . VAL A 1 97 ? 17.873 -2.220 -15.880 1.00 67.88 97 VAL A C 1
ATOM 774 O O . VAL A 1 97 ? 17.285 -1.881 -16.903 1.00 67.88 97 VAL A O 1
ATOM 777 N N . SER A 1 98 ? 17.871 -3.483 -15.451 1.00 76.00 98 SER A N 1
ATOM 778 C CA . SER A 1 98 ? 17.098 -4.525 -16.132 1.00 76.00 98 SER A CA 1
ATOM 779 C C . SER A 1 98 ? 15.592 -4.244 -16.041 1.00 76.00 98 SER A C 1
ATOM 781 O O . SER A 1 98 ? 15.115 -3.719 -15.031 1.00 76.00 98 SER A O 1
ATOM 783 N N . ASN A 1 99 ? 14.821 -4.660 -17.051 1.00 74.88 99 ASN A N 1
ATOM 784 C CA . ASN A 1 99 ? 13.356 -4.520 -17.054 1.00 74.88 99 ASN A CA 1
ATOM 785 C C . ASN A 1 99 ? 12.719 -5.101 -15.777 1.00 74.88 99 ASN A C 1
ATOM 787 O O . ASN A 1 99 ? 11.824 -4.498 -15.192 1.00 74.88 99 ASN A O 1
ATOM 791 N N . THR A 1 100 ? 13.249 -6.222 -15.279 1.00 80.19 100 THR A N 1
ATOM 792 C CA . THR A 1 100 ? 12.823 -6.852 -14.020 1.00 80.19 100 THR A CA 1
ATOM 793 C C . THR A 1 100 ? 13.016 -5.934 -12.813 1.00 80.19 100 THR A C 1
ATOM 795 O O . THR A 1 100 ? 12.145 -5.854 -11.949 1.00 80.19 100 THR A O 1
ATOM 798 N N . THR A 1 101 ? 14.133 -5.209 -12.754 1.00 80.31 101 THR A N 1
ATOM 799 C CA . THR A 1 101 ? 14.414 -4.253 -11.677 1.00 80.31 101 THR A CA 1
ATOM 800 C C . THR A 1 101 ? 13.473 -3.049 -11.747 1.00 80.31 101 THR A C 1
ATOM 802 O O . THR A 1 101 ? 12.975 -2.616 -10.711 1.00 80.31 101 THR A O 1
ATOM 805 N N . LEU A 1 102 ? 13.157 -2.551 -12.947 1.00 78.38 102 LEU A N 1
ATOM 806 C CA . LEU A 1 102 ? 12.188 -1.465 -13.131 1.00 78.38 102 LEU A CA 1
ATOM 807 C C . LEU A 1 102 ? 10.788 -1.874 -12.640 1.00 78.38 102 LEU A C 1
ATOM 809 O O . LEU A 1 102 ? 10.138 -1.122 -11.912 1.00 78.38 102 LEU A O 1
ATOM 813 N N . TYR A 1 103 ? 10.348 -3.093 -12.971 1.00 78.75 103 TYR A N 1
ATOM 814 C CA . TYR A 1 103 ? 9.083 -3.640 -12.477 1.00 78.75 103 TYR A CA 1
ATOM 815 C C . TYR A 1 103 ? 9.075 -3.818 -10.961 1.00 78.75 103 TYR A C 1
ATOM 817 O O . TYR A 1 103 ? 8.087 -3.472 -10.314 1.00 78.75 103 TYR A O 1
ATOM 825 N N . ALA A 1 104 ? 10.178 -4.306 -10.386 1.00 82.38 104 ALA A N 1
ATOM 826 C CA . ALA A 1 104 ? 10.318 -4.450 -8.943 1.00 82.38 104 ALA A CA 1
ATOM 827 C C . ALA A 1 104 ? 10.211 -3.093 -8.233 1.00 82.38 104 ALA A C 1
ATOM 829 O O . ALA A 1 104 ? 9.465 -2.973 -7.266 1.00 82.38 104 ALA A O 1
ATOM 830 N N . VAL A 1 105 ? 10.885 -2.057 -8.740 1.00 83.00 105 VAL A N 1
ATOM 831 C CA . VAL A 1 105 ? 10.829 -0.700 -8.173 1.00 83.00 105 VAL A CA 1
ATOM 832 C C . VAL A 1 105 ? 9.432 -0.089 -8.318 1.00 83.00 105 VAL A C 1
ATOM 834 O O . VAL A 1 105 ? 8.920 0.480 -7.356 1.00 83.00 105 VAL A O 1
ATOM 837 N N . GLY A 1 106 ? 8.776 -0.246 -9.472 1.00 82.00 106 GLY A N 1
ATOM 838 C CA . GLY A 1 106 ? 7.405 0.234 -9.681 1.00 82.00 106 GLY A CA 1
ATOM 839 C C . GLY A 1 106 ? 6.391 -0.445 -8.756 1.00 82.00 106 GLY A C 1
ATOM 840 O O . GLY A 1 106 ? 5.578 0.225 -8.116 1.00 82.00 106 GLY A O 1
ATOM 841 N N . PHE A 1 107 ? 6.484 -1.769 -8.618 1.00 82.69 107 PHE A N 1
ATOM 842 C CA . PHE A 1 107 ? 5.650 -2.542 -7.698 1.00 82.69 107 PHE A CA 1
ATOM 843 C C . PHE A 1 107 ? 5.903 -2.161 -6.233 1.00 82.69 107 PHE A C 1
ATOM 845 O O . PHE A 1 107 ? 4.964 -2.004 -5.454 1.00 82.69 107 PHE A O 1
ATOM 852 N N . LEU A 1 108 ? 7.166 -1.948 -5.862 1.00 85.88 108 LEU A N 1
ATOM 853 C CA . LEU A 1 108 ? 7.554 -1.524 -4.520 1.00 85.88 108 LEU A CA 1
ATOM 854 C C . LEU A 1 108 ? 7.052 -0.102 -4.221 1.00 85.88 108 LEU A C 1
ATOM 856 O O . LEU A 1 108 ? 6.539 0.149 -3.135 1.00 85.88 108 LEU A O 1
ATOM 860 N N . GLY A 1 109 ? 7.090 0.810 -5.195 1.00 84.25 109 GLY A N 1
ATOM 861 C CA . GLY A 1 109 ? 6.490 2.142 -5.079 1.00 84.25 109 GLY A CA 1
ATOM 862 C C . GLY A 1 109 ? 4.973 2.095 -4.869 1.00 84.25 109 GLY A C 1
ATOM 863 O O . GLY A 1 109 ? 4.448 2.777 -3.989 1.00 84.25 109 GLY A O 1
ATOM 864 N N . LEU A 1 110 ? 4.268 1.238 -5.614 1.00 80.50 110 LEU A N 1
ATOM 865 C CA . LEU A 1 110 ? 2.836 0.979 -5.419 1.00 80.50 110 LEU A CA 1
ATOM 866 C C . LEU A 1 110 ? 2.533 0.406 -4.032 1.00 80.50 110 LEU A C 1
ATOM 868 O O . LEU A 1 110 ? 1.548 0.800 -3.411 1.00 80.50 110 LEU A O 1
ATOM 872 N N . PHE A 1 111 ? 3.384 -0.484 -3.523 1.00 81.44 111 PHE A N 1
ATOM 873 C CA . PHE 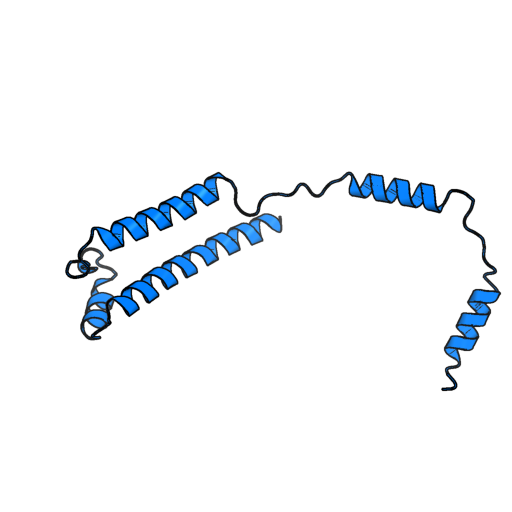A 1 111 ? 3.263 -1.022 -2.171 1.00 81.44 111 PHE A CA 1
ATOM 874 C C . PHE A 1 111 ? 3.441 0.070 -1.106 1.00 81.44 111 PHE A C 1
ATOM 876 O O . PHE A 1 111 ? 2.641 0.182 -0.179 1.00 81.44 111 PHE A O 1
ATOM 883 N N . LEU A 1 112 ? 4.433 0.949 -1.268 1.00 84.50 112 LEU A N 1
ATOM 884 C CA . LEU A 1 112 ? 4.647 2.074 -0.356 1.00 84.50 112 LEU A CA 1
ATOM 885 C C . LEU A 1 112 ? 3.509 3.104 -0.412 1.00 84.50 112 LEU A C 1
ATOM 887 O O . LEU A 1 112 ? 3.158 3.674 0.620 1.00 84.50 112 LEU A O 1
ATOM 891 N N . LEU A 1 113 ? 2.872 3.300 -1.572 1.00 81.19 113 LEU A N 1
ATOM 892 C CA . LEU A 1 113 ? 1.679 4.145 -1.717 1.00 81.19 113 LEU A CA 1
ATOM 893 C C . LEU A 1 113 ? 0.494 3.637 -0.870 1.00 81.19 113 LEU A C 1
ATOM 895 O O . LEU A 1 113 ? -0.354 4.425 -0.449 1.00 81.19 113 LEU A O 1
ATOM 899 N N . GLN A 1 114 ? 0.428 2.335 -0.576 1.00 78.75 114 GLN A N 1
ATOM 900 C CA . GLN A 1 114 ? -0.625 1.754 0.265 1.00 78.75 114 GLN A CA 1
ATOM 901 C C . GLN A 1 114 ? -0.420 2.047 1.766 1.00 78.75 114 GLN A C 1
ATOM 903 O O . GLN A 1 114 ? -1.390 2.058 2.527 1.00 78.75 114 GLN A O 1
ATOM 908 N N . LEU A 1 115 ? 0.805 2.359 2.210 1.00 82.81 115 LEU A N 1
ATOM 909 C CA . LEU A 1 115 ? 1.121 2.676 3.613 1.00 82.81 115 LEU A CA 1
ATOM 910 C C . LEU A 1 115 ? 0.390 3.913 4.175 1.00 82.81 115 LEU A C 1
ATOM 912 O O . LEU A 1 115 ? -0.185 3.808 5.262 1.00 82.81 115 LEU A O 1
ATOM 916 N N . PRO A 1 116 ? 0.345 5.083 3.501 1.00 79.69 116 PRO A N 1
ATOM 917 C CA . PRO A 1 116 ? -0.405 6.236 4.003 1.00 79.69 116 PRO A CA 1
ATOM 918 C C . PRO A 1 116 ? -1.917 5.979 4.059 1.00 79.69 116 PRO A C 1
ATOM 920 O O . PRO A 1 116 ? -2.591 6.512 4.942 1.00 79.69 116 PRO A O 1
ATOM 923 N N . PHE A 1 117 ? -2.455 5.138 3.169 1.00 76.44 117 PHE A N 1
ATOM 924 C CA . PHE A 1 117 ? -3.848 4.690 3.250 1.00 76.44 117 PHE A CA 1
ATOM 925 C C . PHE A 1 117 ? -4.098 3.877 4.520 1.00 76.44 117 PHE A C 1
ATOM 927 O O . PHE A 1 117 ? -5.063 4.144 5.236 1.00 76.44 117 PHE A O 1
ATOM 934 N N . LEU A 1 118 ? -3.205 2.937 4.835 1.00 80.62 118 LEU A N 1
ATOM 935 C CA . LEU A 1 118 ? -3.306 2.130 6.048 1.00 80.62 118 LEU A CA 1
ATOM 936 C C . LEU A 1 118 ? -3.176 2.988 7.313 1.00 80.62 118 LEU A C 1
ATOM 938 O O . LEU A 1 118 ? -3.942 2.812 8.258 1.00 80.62 118 LEU A O 1
ATOM 942 N N . LYS A 1 119 ? -2.273 3.976 7.300 1.00 80.00 119 LYS A N 1
ATOM 943 C CA . LYS A 1 119 ? -2.114 4.937 8.397 1.00 80.00 119 LYS A CA 1
ATOM 944 C C . LYS A 1 119 ? -3.389 5.754 8.631 1.00 80.00 119 LYS A C 1
ATOM 946 O O . LYS A 1 119 ? -3.878 5.798 9.753 1.00 80.00 119 LYS A O 1
ATOM 951 N N . ARG A 1 120 ? -3.986 6.323 7.574 1.00 76.44 120 ARG A N 1
ATOM 952 C CA . ARG A 1 120 ? -5.253 7.075 7.681 1.00 76.44 120 ARG A CA 1
ATOM 953 C C . ARG A 1 120 ? -6.402 6.226 8.225 1.00 76.44 120 ARG A C 1
ATOM 955 O O . ARG A 1 120 ? -7.236 6.744 8.959 1.00 76.44 120 ARG A O 1
ATOM 962 N N . LEU A 1 121 ? -6.463 4.945 7.861 1.00 76.44 121 LEU A N 1
ATOM 963 C CA . LEU A 1 121 ? -7.479 4.025 8.380 1.00 76.44 121 LEU A CA 1
ATOM 964 C C . LEU A 1 121 ? -7.262 3.693 9.860 1.00 76.44 121 LEU A C 1
ATOM 966 O O . LEU A 1 121 ? -8.237 3.614 10.604 1.00 76.44 121 LEU A O 1
ATOM 970 N N . LEU A 1 122 ? -6.009 3.529 10.287 1.00 81.00 122 LEU A N 1
ATOM 971 C CA . LEU A 1 122 ? -5.666 3.286 11.687 1.00 81.00 122 LEU A CA 1
ATOM 972 C C . LEU A 1 122 ? -5.981 4.504 12.568 1.00 81.00 122 LEU A C 1
ATOM 974 O O . LEU A 1 122 ? -6.535 4.349 13.654 1.00 81.00 122 LEU A O 1
ATOM 978 N N . ASP A 1 123 ? -5.684 5.711 12.084 1.00 76.06 123 ASP A N 1
ATOM 979 C CA . ASP A 1 123 ? -5.977 6.957 12.802 1.00 76.06 123 ASP A CA 1
ATOM 980 C C . ASP A 1 123 ? -7.497 7.193 12.931 1.00 76.06 123 ASP A C 1
ATOM 982 O O . ASP A 1 123 ? -7.974 7.606 13.985 1.00 76.06 123 ASP A O 1
ATOM 986 N N . ALA A 1 124 ? -8.282 6.829 11.909 1.00 73.69 124 ALA A N 1
ATOM 987 C CA . ALA A 1 124 ? -9.748 6.914 11.922 1.00 73.69 124 ALA A CA 1
ATOM 988 C C . ALA A 1 124 ? -10.453 5.882 12.832 1.00 73.69 124 ALA A C 1
ATOM 990 O O . ALA A 1 124 ? -11.671 5.940 12.981 1.00 73.69 124 ALA A O 1
ATOM 991 N N . GLN A 1 125 ? -9.727 4.908 13.390 1.00 66.69 125 GLN A N 1
ATOM 992 C CA . GLN A 1 125 ? -10.239 3.941 14.376 1.00 66.69 125 GLN A CA 1
ATOM 993 C C . GLN A 1 125 ? -9.931 4.363 15.825 1.00 66.69 125 GLN A C 1
ATOM 995 O O . GLN A 1 125 ? -10.475 3.777 16.754 1.00 66.69 125 GLN A O 1
ATOM 1000 N N . LYS A 1 126 ? -9.048 5.354 16.030 1.00 59.69 126 LYS A N 1
ATOM 1001 C CA . LYS A 1 126 ? -8.656 5.873 17.355 1.00 59.69 126 LYS A CA 1
ATOM 1002 C C . LYS A 1 126 ? -9.506 7.057 17.843 1.00 59.69 126 LYS A C 1
ATOM 1004 O O . LYS A 1 126 ? -9.220 7.589 18.912 1.00 59.69 126 LYS A O 1
ATOM 1009 N N . THR A 1 127 ? -10.504 7.474 17.066 1.00 47.06 127 THR A N 1
ATOM 1010 C CA . THR A 1 127 ? -11.504 8.505 17.412 1.00 47.06 127 THR A CA 1
ATOM 1011 C C . THR A 1 127 ? -12.876 7.865 17.490 1.00 47.06 127 THR A C 1
ATOM 1013 O O . THR A 1 127 ? -13.654 8.297 18.364 1.00 47.06 127 THR A O 1
#

Solvent-accessible surface area (backbone atoms only — not comparable to full-atom values): 7828 Å² total; per-residue (Å²): 139,83,81,87,84,55,78,63,59,60,50,53,51,47,53,57,60,71,58,51,82,72,69,71,59,93,57,50,67,56,54,51,48,49,53,52,49,60,58,55,67,60,57,79,72,84,71,65,89,62,51,79,67,53,52,53,52,54,50,48,54,51,51,53,51,51,51,47,62,76,71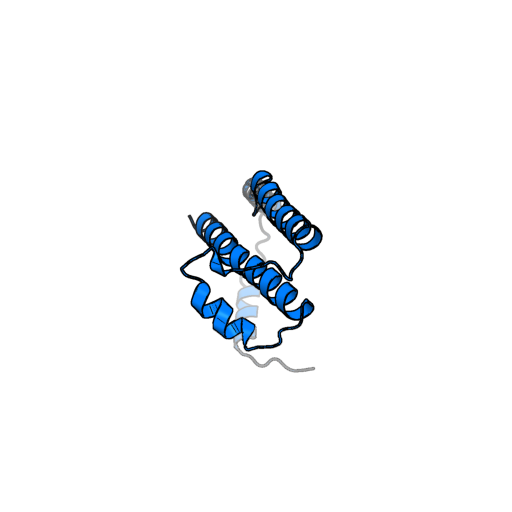,46,62,72,94,69,69,62,54,65,84,40,82,87,38,38,68,56,46,58,59,51,68,74,43,92,70,50,72,68,54,54,51,50,52,53,52,50,50,56,55,56,62,48,49,63,56,52,48,56,52,55,57,68,70,77,114

Secondary structure (DSSP, 8-state):
------HHHHHHHHHHHHSTT----TTHHHHHHHHHHHHHTS------SS-HHHHHHHHHHHHHHHHHHHHS-GGG--GGGSTTTHHHHHHHHHS---HHHHHHHHHHHHHHHHHHHHHHHHHTT--

Radius of gyration: 31.93 Å; Cα contacts (8 Å, |Δi|>4): 16; chains: 1; bounding box: 50×51×82 Å

Sequence (127 aa):
METFKDPKDAQTRKYLNEAGIDKAPEGTYAAIMDQITALNAYSIAYKPLISRKGWFAIIGVFVLFLVGVFWVPIEKFYLNNIPQLGSLNEFLGQLQVSNTTLYAVGFLGLFLLQLPFLKRLLDAQKT